Protein AF-T0M7P7-F1 (afdb_monomer)

Nearest PDB structures (foldseek):
  4i1s-assembly1_B  TM=5.308E-01  e=2.410E+00  Simian virus 5 (strain W3)
  7qx5-assembly1_A  TM=5.686E-01  e=4.900E+00  Bacillus thuringiensis serovar israelensis
  2kvt-assembly1_A  TM=4.121E-01  e=3.550E+00  Escherichia coli K-12
  8ied-assembly1_A  TM=3.576E-01  e=3.120E+00  Homo sapiens

Foldseek 3Di:
DPDPVVVVVVQCPDPVNVVVVVVVVVVVVVVVVVVVVPDDDDDFDPDWDKDKDWDDDPPDIDIDIFTAGSVRHGDPDDDDDDDDPDDDD

Mean predicted aligned error: 12.9 Å

pLDDT: mean 85.94, std 9.02, range [49.22, 97.12]

Secondary structure (DSSP, 8-state):
---HHHHHHHHHTSHHHHHHHHHHHHHHHHHHHHHHHT--------SPEEEEEEEEETTEEEEEEEEE-TTS-B--S------------

Solvent-accessible surface area (backbone atoms only — not comparable to full-atom values): 5828 Å² total; per-residue (Å²): 131,85,58,69,68,57,60,52,49,55,50,62,70,29,68,68,48,45,52,49,52,52,49,51,53,51,52,53,53,52,53,52,48,54,61,59,72,69,63,70,79,77,86,70,61,87,65,73,43,78,50,74,49,73,49,79,56,91,95,44,77,48,76,49,76,48,41,19,42,78,85,67,49,78,58,81,94,74,88,82,87,86,84,83,89,75,80,86,127

Structure (mmCIF, N/CA/C/O backbone):
data_AF-T0M7P7-F1
#
_entry.id   AF-T0M7P7-F1
#
loop_
_ato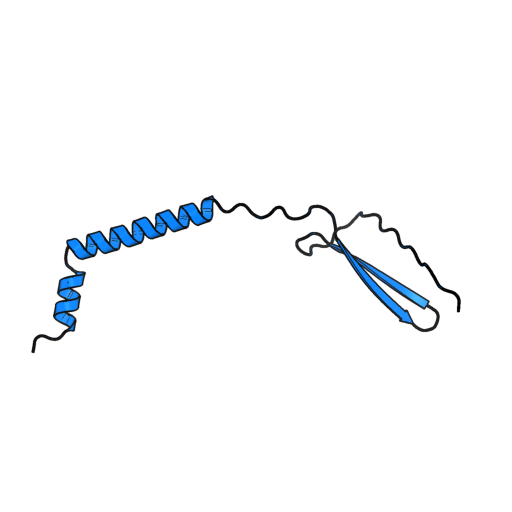m_site.group_PDB
_atom_site.id
_atom_site.type_symbol
_atom_site.label_atom_id
_atom_site.label_alt_id
_atom_site.label_comp_id
_atom_site.label_asym_id
_atom_site.label_entity_id
_atom_site.label_seq_id
_atom_site.pdbx_PDB_ins_code
_atom_site.Cartn_x
_atom_site.Cartn_y
_atom_site.Cartn_z
_atom_site.occupancy
_atom_site.B_iso_or_equiv
_atom_site.auth_seq_id
_atom_site.auth_comp_id
_atom_site.auth_asym_id
_atom_site.auth_atom_id
_atom_site.pdbx_PDB_model_num
ATOM 1 N N . MET A 1 1 ? -43.034 -18.787 34.696 1.00 67.19 1 MET A N 1
ATOM 2 C CA . MET A 1 1 ? -41.622 -18.706 34.259 1.00 67.19 1 MET A CA 1
ATOM 3 C C . MET A 1 1 ? -41.289 -17.245 34.015 1.00 67.19 1 MET A C 1
ATOM 5 O O . MET A 1 1 ? -42.009 -16.608 33.257 1.00 67.19 1 MET A O 1
ATOM 9 N N . ARG A 1 2 ? -40.287 -16.674 34.695 1.00 68.62 2 ARG A N 1
ATOM 10 C CA . ARG A 1 2 ? -39.846 -15.307 34.377 1.00 68.62 2 ARG A CA 1
ATOM 11 C C . ARG A 1 2 ? -39.045 -15.375 33.072 1.00 68.62 2 ARG A C 1
ATOM 13 O O . ARG A 1 2 ? -38.112 -16.172 33.005 1.00 68.62 2 ARG A O 1
ATOM 20 N N . PRO A 1 3 ? -39.441 -14.638 32.026 1.00 82.38 3 PRO A N 1
ATOM 21 C CA . PRO A 1 3 ? -38.842 -14.771 30.707 1.00 82.38 3 PRO A CA 1
ATOM 22 C C . PRO A 1 3 ? -37.385 -14.306 30.757 1.00 82.38 3 PRO A C 1
ATOM 24 O O . PRO A 1 3 ? -37.088 -13.261 31.327 1.00 82.38 3 PRO A O 1
ATOM 27 N N . ILE A 1 4 ? -36.486 -15.071 30.140 1.00 85.06 4 ILE A N 1
ATOM 28 C CA . ILE A 1 4 ? -35.028 -14.844 30.080 1.00 85.06 4 ILE A CA 1
ATOM 29 C C . ILE A 1 4 ? -34.667 -13.382 29.737 1.00 85.06 4 ILE A C 1
ATOM 31 O O . ILE A 1 4 ? -33.720 -12.817 30.279 1.00 85.06 4 ILE A O 1
ATOM 35 N N . VAL A 1 5 ? -35.481 -12.726 28.906 1.00 84.00 5 VAL A N 1
ATOM 36 C CA . VAL A 1 5 ? -35.335 -11.315 28.505 1.00 84.00 5 VAL A CA 1
ATOM 37 C C . VAL A 1 5 ? -35.351 -10.344 29.697 1.00 84.00 5 VAL A C 1
ATOM 39 O O . VAL A 1 5 ? -34.654 -9.329 29.672 1.00 84.00 5 VAL A O 1
ATOM 42 N N . TYR A 1 6 ? -36.114 -10.642 30.751 1.00 88.56 6 TYR A N 1
ATOM 43 C CA . TYR A 1 6 ? -36.181 -9.810 31.955 1.00 88.56 6 TYR A CA 1
ATOM 44 C C . TYR A 1 6 ? -34.852 -9.814 32.721 1.00 88.56 6 TYR A C 1
ATOM 46 O O . TYR A 1 6 ? -34.356 -8.756 33.105 1.00 88.56 6 TYR A O 1
ATOM 54 N N . GLU A 1 7 ? -34.245 -10.989 32.895 1.00 88.75 7 GLU A N 1
ATOM 55 C CA . GLU A 1 7 ? -32.966 -11.127 33.601 1.00 88.75 7 GLU A CA 1
ATOM 56 C C . GLU A 1 7 ? -31.809 -10.495 32.816 1.00 88.75 7 GLU A C 1
ATOM 58 O O . GLU A 1 7 ? -30.942 -9.847 33.407 1.00 88.75 7 GLU A O 1
ATOM 63 N N . ILE A 1 8 ? -31.840 -10.585 31.481 1.00 87.88 8 ILE A N 1
ATOM 64 C CA . ILE A 1 8 ? -30.873 -9.898 30.613 1.00 87.88 8 ILE A CA 1
ATOM 65 C C . ILE A 1 8 ? -30.978 -8.382 30.791 1.00 87.88 8 ILE A C 1
ATOM 67 O O . ILE A 1 8 ? -29.972 -7.718 31.041 1.00 87.88 8 ILE A O 1
ATOM 71 N N . ARG A 1 9 ? -32.192 -7.821 30.715 1.00 87.50 9 ARG A N 1
ATOM 72 C CA . ARG A 1 9 ? -32.398 -6.375 30.894 1.00 87.50 9 ARG A CA 1
ATOM 73 C C . ARG A 1 9 ? -31.964 -5.916 32.279 1.00 87.50 9 ARG A C 1
ATOM 75 O O . ARG A 1 9 ? -31.240 -4.931 32.371 1.00 87.50 9 ARG A O 1
ATOM 82 N N . ARG A 1 10 ? -32.333 -6.657 33.329 1.00 89.69 10 ARG A N 1
ATOM 83 C CA . ARG A 1 10 ? -31.937 -6.356 34.712 1.00 89.69 10 ARG A CA 1
ATOM 84 C C . ARG A 1 10 ? -30.418 -6.287 34.854 1.00 89.69 10 ARG A C 1
ATOM 86 O O . ARG A 1 10 ? -29.902 -5.344 35.453 1.00 89.69 10 ARG A O 1
ATOM 93 N N . THR A 1 11 ? -29.718 -7.248 34.258 1.00 91.25 11 THR A N 1
ATOM 94 C CA . THR A 1 11 ? -28.254 -7.308 34.261 1.00 91.25 11 THR A CA 1
ATOM 95 C C . THR A 1 11 ? -27.641 -6.130 33.499 1.00 91.25 11 THR A C 1
ATOM 97 O O . THR A 1 11 ? -26.794 -5.436 34.053 1.00 91.25 11 THR A O 1
ATOM 100 N N . LEU A 1 12 ? -28.111 -5.829 32.283 1.00 89.25 12 LEU A N 1
ATOM 101 C CA . LEU A 1 12 ? -27.591 -4.721 31.463 1.00 89.25 12 LEU A CA 1
ATOM 102 C C . LEU A 1 12 ? -27.849 -3.330 32.065 1.00 89.25 12 LEU A C 1
ATOM 104 O O . LEU A 1 12 ? -27.056 -2.419 31.852 1.00 89.25 12 LEU A O 1
ATOM 108 N N . THR A 1 13 ? -28.920 -3.159 32.845 1.00 92.56 13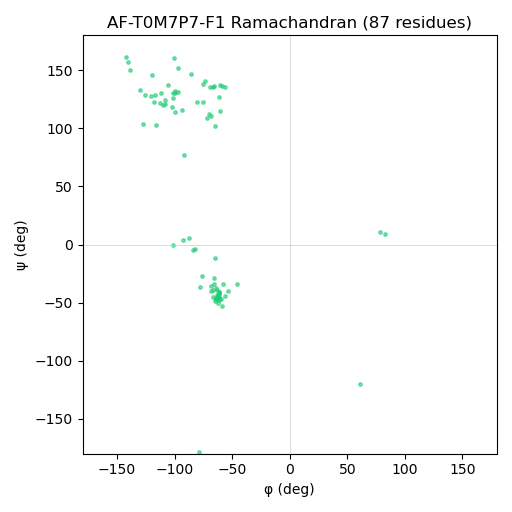 THR A N 1
ATOM 109 C CA . THR A 1 13 ? -29.209 -1.899 33.557 1.00 92.56 13 THR A CA 1
ATOM 110 C C . THR A 1 13 ? -28.460 -1.744 34.885 1.00 92.56 13 THR A C 1
ATOM 112 O O . THR A 1 13 ? -28.574 -0.708 35.542 1.00 92.56 13 THR A O 1
ATOM 115 N N . SER A 1 14 ? -27.705 -2.757 35.320 1.00 95.38 14 SER A N 1
ATOM 116 C CA . SER A 1 14 ? -26.942 -2.693 36.568 1.00 95.38 14 SER A CA 1
ATOM 117 C C . SER A 1 14 ? -25.781 -1.703 36.457 1.00 95.38 14 SER A C 1
ATOM 119 O O . SER A 1 14 ? -25.019 -1.736 35.492 1.00 95.38 14 SER A O 1
ATOM 121 N N . LYS A 1 15 ? -25.587 -0.864 37.486 1.00 93.62 15 LYS A N 1
ATOM 122 C CA . LYS A 1 15 ? -24.500 0.134 37.538 1.00 93.62 15 LYS A CA 1
ATOM 123 C C . LYS A 1 15 ? -23.124 -0.490 37.304 1.00 93.62 15 LYS A C 1
ATOM 125 O O . LYS A 1 15 ? -22.313 0.081 36.589 1.00 93.62 15 LYS A O 1
ATOM 130 N N . PHE A 1 16 ? -22.885 -1.674 37.869 1.00 94.44 16 PHE A N 1
ATOM 131 C CA . PHE A 1 16 ? -21.631 -2.404 37.687 1.00 94.44 16 PHE A CA 1
ATOM 132 C C . PHE A 1 16 ? -21.384 -2.759 36.214 1.00 94.44 16 PHE A C 1
ATOM 134 O O . PHE A 1 16 ? -20.301 -2.520 35.692 1.00 94.44 16 PHE A O 1
ATOM 141 N N . VAL A 1 17 ? -22.412 -3.267 35.527 1.00 95.81 17 VAL A N 1
ATOM 142 C CA . VAL A 1 17 ? -22.321 -3.667 34.116 1.00 95.81 17 VAL A CA 1
ATOM 143 C C . VAL A 1 17 ? -22.141 -2.450 33.215 1.00 95.81 17 VAL A C 1
ATOM 145 O O . VAL A 1 17 ? -21.318 -2.484 32.308 1.00 95.81 17 VAL A O 1
ATOM 148 N N . ILE A 1 18 ? -22.835 -1.347 33.500 1.00 95.56 18 ILE A N 1
ATOM 149 C CA . ILE A 1 18 ? -22.672 -0.090 32.758 1.00 95.56 18 ILE A CA 1
ATOM 150 C C . ILE A 1 18 ? -21.238 0.441 32.891 1.00 95.56 18 ILE A C 1
ATOM 152 O O . ILE A 1 18 ? -20.613 0.765 31.884 1.00 95.56 18 ILE A O 1
ATOM 156 N N . ILE A 1 19 ? -20.689 0.482 34.110 1.00 96.75 19 ILE A N 1
ATOM 157 C CA . ILE A 1 19 ? -19.303 0.919 34.350 1.00 96.75 19 ILE A CA 1
ATOM 158 C C . ILE A 1 19 ? -18.315 0.000 33.622 1.00 96.75 19 ILE A C 1
ATOM 160 O O . ILE A 1 19 ? -17.376 0.487 32.998 1.00 96.75 19 ILE A O 1
ATOM 164 N N . MET A 1 20 ? -18.550 -1.314 33.644 1.00 96.06 20 MET A N 1
ATOM 165 C CA . MET A 1 20 ? -17.719 -2.285 32.932 1.00 96.06 20 MET A CA 1
ATOM 166 C C . MET A 1 20 ? -17.746 -2.059 31.413 1.00 96.06 20 MET A C 1
ATOM 168 O O . MET A 1 20 ? -16.691 -2.051 30.785 1.00 96.06 20 MET A O 1
ATOM 172 N N . ILE A 1 21 ? -18.922 -1.826 30.821 1.00 95.62 21 ILE A N 1
ATOM 173 C CA . ILE A 1 21 ? -19.054 -1.524 29.387 1.00 95.62 21 ILE A CA 1
ATOM 174 C C . ILE A 1 21 ? -18.267 -0.256 29.038 1.00 95.62 21 ILE A C 1
ATOM 176 O O . ILE A 1 21 ? -17.490 -0.266 28.085 1.00 95.62 21 ILE A O 1
ATOM 180 N N . ILE A 1 22 ? -18.414 0.811 29.829 1.00 96.75 22 ILE A N 1
ATOM 181 C CA . ILE A 1 22 ? -17.684 2.069 29.614 1.00 96.75 22 ILE A CA 1
ATOM 182 C C . ILE A 1 22 ? -16.170 1.843 29.715 1.00 96.75 22 ILE A C 1
ATOM 184 O O . ILE A 1 22 ? -15.428 2.337 28.871 1.00 96.75 22 ILE A O 1
ATOM 188 N N . ALA A 1 23 ? -15.708 1.066 30.698 1.00 97.12 23 ALA A N 1
ATOM 189 C CA . ALA A 1 23 ? -14.292 0.754 30.865 1.00 97.12 23 ALA A CA 1
ATOM 190 C C . ALA A 1 23 ? -13.724 -0.035 29.673 1.00 97.12 23 ALA A C 1
ATOM 192 O O . ALA A 1 23 ? -12.648 0.300 29.182 1.00 97.12 23 ALA A O 1
ATOM 193 N N . ILE A 1 24 ? -14.454 -1.038 29.170 1.00 96.31 24 ILE A N 1
ATOM 194 C CA . ILE A 1 24 ? -14.038 -1.828 28.001 1.00 96.31 24 ILE A CA 1
ATOM 195 C C . ILE A 1 24 ? -13.966 -0.944 26.755 1.00 96.31 24 ILE A C 1
ATOM 197 O O . ILE A 1 24 ? -12.969 -0.990 26.036 1.00 96.31 24 ILE A O 1
ATOM 201 N N . VAL A 1 25 ? -14.989 -0.122 26.504 1.00 96.75 25 VAL A N 1
ATOM 202 C CA . VAL A 1 25 ? -15.012 0.792 25.350 1.00 96.75 25 VAL A CA 1
ATOM 203 C C . VAL A 1 25 ? -13.880 1.817 25.452 1.00 96.75 25 VAL A C 1
ATOM 205 O O . VAL A 1 25 ? -13.142 2.007 24.487 1.00 96.75 25 VAL A O 1
ATOM 208 N N . GLY A 1 26 ? -13.689 2.416 26.631 1.00 96.31 26 GLY A N 1
ATOM 209 C CA . GLY A 1 26 ? -12.619 3.376 26.898 1.00 96.31 26 GLY A CA 1
ATOM 210 C C . GLY A 1 26 ? -11.233 2.779 26.660 1.00 96.31 26 GLY A C 1
ATOM 211 O O . GLY A 1 26 ? -10.468 3.314 25.860 1.00 96.31 26 GLY A O 1
ATOM 212 N N . LEU A 1 27 ? -10.935 1.631 27.274 1.00 95.94 27 LEU A N 1
ATOM 213 C CA . LEU A 1 27 ? -9.652 0.946 27.108 1.00 95.94 27 LEU A CA 1
ATOM 214 C C . LEU A 1 27 ? -9.413 0.515 25.654 1.00 95.94 27 LEU A C 1
ATOM 216 O O . LEU A 1 27 ? -8.323 0.726 25.132 1.00 95.94 27 LEU A O 1
ATOM 220 N N . SER A 1 28 ? -10.431 -0.032 24.982 1.00 95.06 28 SER A N 1
ATOM 221 C CA . SER A 1 28 ? -10.322 -0.449 23.575 1.00 95.06 28 SER A CA 1
ATOM 222 C C . SER A 1 28 ? -10.010 0.736 22.662 1.00 95.06 28 SER A C 1
ATOM 224 O O . SER A 1 28 ? -9.177 0.624 21.767 1.00 95.06 28 SER A O 1
ATOM 226 N N . SER A 1 29 ? -10.648 1.885 22.909 1.00 93.69 29 SER A N 1
AT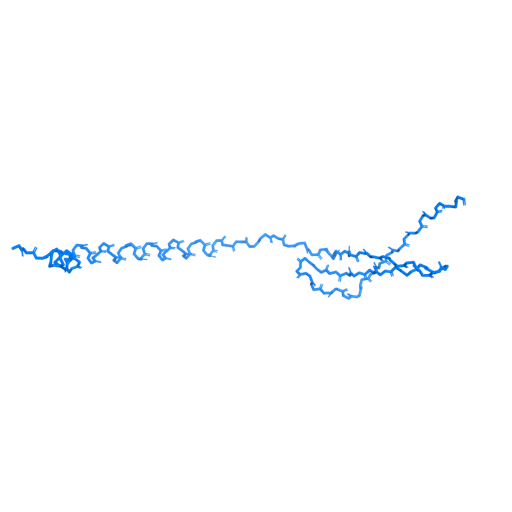OM 227 C CA . SER A 1 29 ? -10.399 3.106 22.139 1.00 93.69 29 SER A CA 1
ATOM 228 C C . SER A 1 29 ? -8.988 3.661 22.364 1.00 93.69 29 SER A C 1
ATOM 230 O O . SER A 1 29 ? -8.333 4.062 21.405 1.00 93.69 29 SER A O 1
ATOM 232 N N . LEU A 1 30 ? -8.484 3.603 23.602 1.00 92.44 30 LEU A N 1
ATOM 233 C CA . LEU A 1 30 ? -7.116 4.005 23.938 1.00 92.44 30 LEU A CA 1
ATOM 234 C C . LEU A 1 30 ? -6.080 3.109 23.249 1.00 92.44 30 LEU A C 1
ATOM 236 O O . LEU A 1 30 ? -5.136 3.605 22.643 1.00 92.44 30 LEU A O 1
ATOM 240 N N . LEU A 1 31 ? -6.281 1.789 23.292 1.00 89.38 31 LEU A N 1
ATOM 241 C CA . LEU A 1 31 ? -5.397 0.828 22.629 1.00 89.38 31 LEU A CA 1
ATOM 242 C C . LEU A 1 31 ? -5.394 1.013 21.106 1.00 89.38 31 LEU A C 1
ATOM 244 O O . LEU A 1 31 ? -4.341 0.929 20.478 1.00 89.38 31 LEU A O 1
ATOM 248 N N . ALA A 1 32 ? -6.555 1.298 20.509 1.00 87.44 32 ALA A N 1
ATOM 249 C CA . ALA A 1 32 ? -6.657 1.595 19.083 1.00 87.44 32 ALA A CA 1
ATOM 250 C C . ALA A 1 32 ? -5.906 2.883 18.705 1.00 87.44 32 ALA A C 1
ATOM 252 O O . ALA A 1 32 ? -5.274 2.938 17.651 1.00 87.44 32 ALA A O 1
ATOM 253 N N . TYR A 1 33 ? -5.942 3.900 19.570 1.00 87.50 33 TYR A N 1
ATOM 254 C CA . TYR A 1 33 ? -5.194 5.138 19.369 1.00 87.50 33 TYR A CA 1
ATOM 255 C C . TYR A 1 33 ? -3.678 4.903 19.387 1.00 87.50 33 TYR A C 1
ATOM 257 O O . TYR A 1 33 ? -2.994 5.345 18.469 1.00 87.50 33 TYR A O 1
ATOM 265 N N . GLU A 1 34 ? -3.161 4.155 20.365 1.00 82.75 34 GLU A N 1
ATOM 266 C CA . GLU A 1 34 ? -1.732 3.801 20.453 1.00 82.75 34 GLU A CA 1
ATOM 267 C C . GLU A 1 34 ? -1.257 2.978 19.242 1.00 82.75 34 GLU A C 1
ATOM 269 O O . GLU A 1 34 ? -0.178 3.213 18.691 1.00 82.75 34 GLU A O 1
ATOM 274 N N . ALA A 1 35 ? -2.080 2.034 18.776 1.00 79.06 35 ALA A N 1
ATOM 275 C CA . ALA A 1 35 ? -1.775 1.235 17.590 1.00 79.06 35 ALA A CA 1
ATOM 276 C C . ALA A 1 35 ? -1.738 2.080 16.302 1.00 79.06 35 ALA A C 1
ATOM 278 O O . ALA A 1 35 ? -0.949 1.804 15.400 1.00 79.06 35 ALA A O 1
ATOM 279 N N . GLY A 1 36 ? -2.580 3.113 16.213 1.00 76.12 36 GLY A N 1
ATOM 280 C CA . GLY A 1 36 ? -2.581 4.045 15.087 1.00 76.12 36 GLY A CA 1
ATOM 281 C C . GLY A 1 36 ? -1.460 5.085 15.154 1.00 76.12 36 GLY A C 1
ATOM 282 O O . GLY A 1 36 ? -0.897 5.438 14.122 1.00 76.12 36 GLY A O 1
ATOM 283 N N . SER A 1 37 ? -1.113 5.572 16.349 1.00 75.88 37 SER A N 1
ATOM 284 C CA . SER A 1 37 ? -0.114 6.635 16.541 1.00 75.88 37 SER A CA 1
ATOM 285 C C . SER A 1 37 ? 1.326 6.142 16.390 1.00 75.88 37 SER A C 1
ATOM 287 O O . SER A 1 37 ? 2.199 6.904 15.979 1.00 75.88 37 SER A O 1
ATOM 289 N N . THR A 1 38 ? 1.572 4.861 16.669 1.00 79.25 38 THR A N 1
ATOM 290 C CA . THR A 1 38 ? 2.873 4.206 16.464 1.00 79.25 38 THR A CA 1
ATOM 291 C C . THR A 1 38 ? 3.046 3.635 15.055 1.00 79.25 38 THR A C 1
ATOM 293 O O . THR A 1 38 ? 4.068 3.008 14.764 1.00 79.25 38 THR A O 1
ATOM 296 N N . TYR A 1 39 ? 2.085 3.874 14.155 1.00 76.69 39 TYR A N 1
ATOM 297 C CA . TYR A 1 39 ? 2.206 3.487 12.757 1.00 76.69 39 TYR A CA 1
ATOM 298 C C . TYR A 1 39 ? 3.346 4.263 12.088 1.00 76.69 39 TYR A C 1
ATOM 300 O O . TYR A 1 39 ? 3.215 5.430 11.721 1.00 76.69 39 TYR A O 1
ATOM 308 N N . SER A 1 40 ? 4.477 3.586 11.915 1.00 76.69 40 SER A N 1
ATOM 309 C CA . SER A 1 40 ? 5.579 4.055 11.088 1.00 76.69 40 SER A CA 1
ATOM 310 C C . SER A 1 40 ? 5.488 3.346 9.737 1.00 76.69 40 SER A C 1
ATOM 312 O O . SER A 1 40 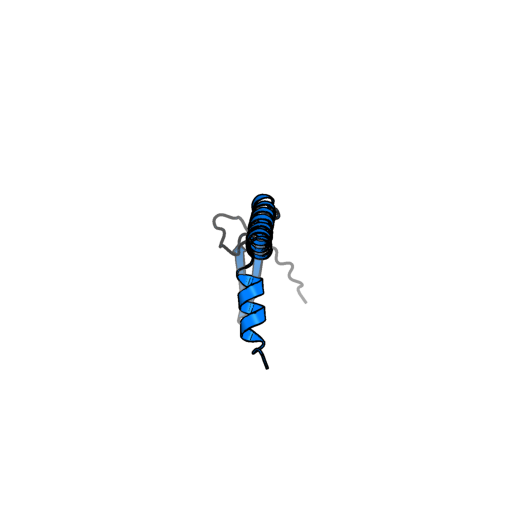? 5.625 2.117 9.698 1.00 76.69 40 SER A O 1
ATOM 314 N N . PRO A 1 41 ? 5.220 4.057 8.625 1.00 74.94 41 PRO A N 1
ATOM 315 C CA . PRO A 1 41 ? 5.240 3.428 7.315 1.00 74.94 41 PRO A CA 1
ATOM 316 C C . PRO A 1 41 ? 6.642 2.876 7.045 1.00 74.94 41 PRO A C 1
ATOM 318 O O . PRO A 1 41 ? 7.650 3.529 7.324 1.00 74.94 41 PRO A O 1
ATOM 321 N N . SER A 1 42 ? 6.711 1.662 6.493 1.00 77.50 42 SER A N 1
ATOM 322 C CA . SER A 1 42 ? 7.982 1.126 6.006 1.00 77.50 42 SER A CA 1
ATOM 323 C C . SER A 1 42 ? 8.567 2.102 4.976 1.00 77.50 42 SER A C 1
ATOM 325 O O . SER A 1 42 ? 7.807 2.607 4.141 1.00 77.50 42 SER A O 1
ATOM 327 N N . PRO A 1 43 ? 9.876 2.412 5.030 1.00 77.06 43 PRO A N 1
ATOM 328 C CA . PRO A 1 43 ? 10.478 3.333 4.082 1.00 77.06 43 PRO A CA 1
ATOM 329 C C . PRO A 1 43 ? 10.312 2.782 2.666 1.00 77.06 43 PRO A C 1
ATOM 331 O O . PRO A 1 43 ? 10.856 1.735 2.318 1.00 77.06 43 PRO A O 1
ATOM 334 N N . VAL A 1 44 ? 9.545 3.496 1.846 1.00 80.25 44 VAL A N 1
ATOM 335 C CA . VAL A 1 44 ? 9.430 3.194 0.422 1.00 80.25 44 VAL A CA 1
ATOM 336 C C . VAL A 1 44 ? 10.712 3.613 -0.293 1.00 80.25 44 VAL A C 1
ATOM 338 O O . VAL A 1 44 ? 11.303 4.649 0.015 1.00 80.25 44 VAL A O 1
ATOM 341 N N . SER A 1 45 ? 11.154 2.800 -1.252 1.00 80.12 45 SER A N 1
ATOM 342 C CA . SER A 1 45 ? 12.324 3.128 -2.068 1.00 80.12 45 SER A CA 1
ATOM 343 C C . SER A 1 45 ?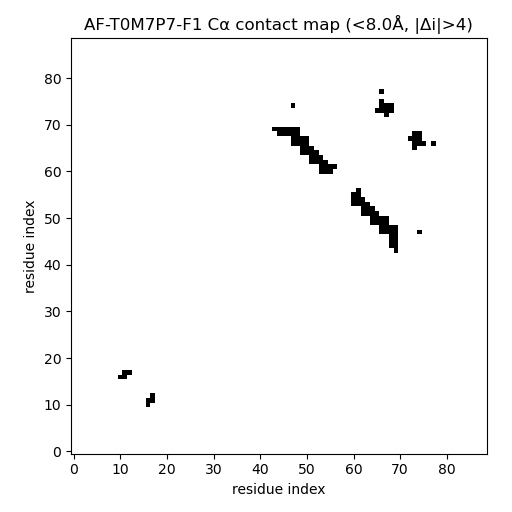 12.071 4.410 -2.863 1.00 80.12 45 SER A C 1
ATOM 345 O O . SER A 1 45 ? 11.091 4.504 -3.600 1.00 80.12 45 SER A O 1
ATOM 347 N N . SER A 1 46 ? 12.979 5.379 -2.748 1.00 80.06 46 SER A N 1
ATOM 348 C CA . SER A 1 46 ? 12.994 6.597 -3.570 1.00 80.06 46 SER A CA 1
ATOM 349 C C . SER A 1 46 ? 13.687 6.399 -4.920 1.00 80.06 46 SER A C 1
ATOM 351 O O . SER A 1 46 ? 13.713 7.312 -5.744 1.00 80.06 46 SER A O 1
ATOM 353 N N . VAL A 1 47 ? 14.264 5.216 -5.153 1.00 87.06 47 VAL A N 1
ATOM 354 C CA . VAL A 1 47 ? 14.910 4.870 -6.418 1.00 87.06 47 VAL A CA 1
ATOM 355 C C . VAL A 1 47 ? 13.833 4.459 -7.426 1.00 87.06 47 VAL A C 1
ATOM 357 O O . VAL A 1 47 ? 13.093 3.512 -7.142 1.00 87.06 47 VAL A O 1
ATOM 360 N N . PRO A 1 48 ? 13.748 5.121 -8.597 1.00 87.88 48 PRO A N 1
ATOM 361 C CA . PRO A 1 48 ? 12.820 4.735 -9.651 1.00 87.88 48 PRO A CA 1
ATOM 362 C C . PRO A 1 48 ? 13.068 3.299 -10.109 1.00 87.88 48 PRO A C 1
ATOM 364 O O . PRO A 1 48 ? 14.212 2.889 -10.322 1.00 87.88 48 PRO A O 1
ATOM 367 N N . GLN A 1 49 ? 11.990 2.549 -10.291 1.00 89.31 49 GLN A N 1
ATOM 368 C CA . GLN A 1 49 ? 12.029 1.208 -10.857 1.00 89.31 49 GLN A CA 1
ATOM 369 C C . GLN A 1 49 ? 11.705 1.260 -12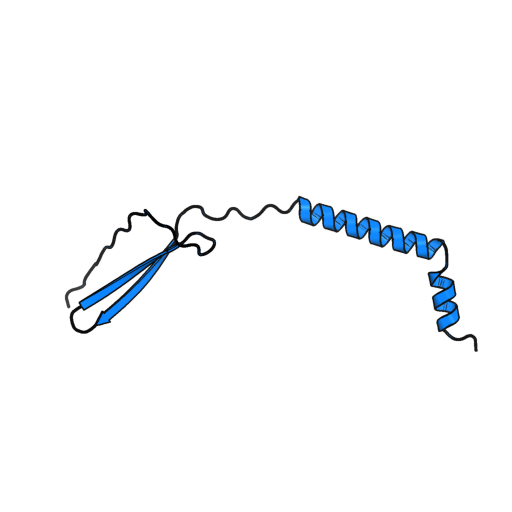.348 1.00 89.31 49 GLN A C 1
ATOM 371 O O . GLN A 1 49 ? 11.001 2.157 -12.814 1.00 89.31 49 GLN A O 1
ATOM 376 N N . LEU A 1 50 ? 12.241 0.296 -13.097 1.00 89.94 50 LEU A N 1
ATOM 377 C CA . LEU A 1 50 ? 12.051 0.188 -14.538 1.00 89.94 50 LEU A CA 1
ATOM 378 C C . LEU A 1 50 ? 11.332 -1.122 -14.863 1.00 89.94 50 LEU A C 1
ATOM 380 O O . LEU A 1 50 ? 11.829 -2.201 -14.541 1.00 89.94 50 LEU A O 1
ATOM 384 N N . SER A 1 51 ? 10.189 -1.025 -15.532 1.00 90.12 51 SER A N 1
ATOM 385 C CA . SER A 1 51 ? 9.506 -2.157 -16.153 1.00 90.12 51 SER A CA 1
ATOM 386 C C . SER A 1 51 ? 9.786 -2.130 -17.649 1.00 90.12 51 SER A C 1
ATOM 388 O O . SER A 1 51 ? 9.587 -1.101 -18.297 1.00 90.12 51 SER A O 1
ATOM 390 N N . THR A 1 52 ? 10.286 -3.232 -18.202 1.00 89.44 52 THR A N 1
ATOM 391 C CA . THR A 1 52 ? 10.652 -3.323 -19.617 1.00 89.44 52 THR A CA 1
ATOM 392 C C . THR A 1 52 ? 9.844 -4.397 -20.326 1.00 89.44 52 THR A C 1
ATOM 394 O O . THR A 1 52 ? 9.508 -5.440 -19.769 1.00 89.44 52 THR A O 1
ATOM 397 N N . GLY A 1 53 ? 9.535 -4.132 -21.587 1.00 87.31 53 GLY A N 1
ATOM 398 C CA . GLY A 1 53 ? 8.928 -5.075 -22.507 1.00 87.31 53 GLY A CA 1
ATOM 399 C C . GLY A 1 53 ? 9.519 -4.881 -23.893 1.00 87.31 53 GLY A C 1
ATOM 400 O O . GLY A 1 53 ? 10.107 -3.843 -24.200 1.00 87.31 53 GLY A O 1
ATOM 401 N N . PHE A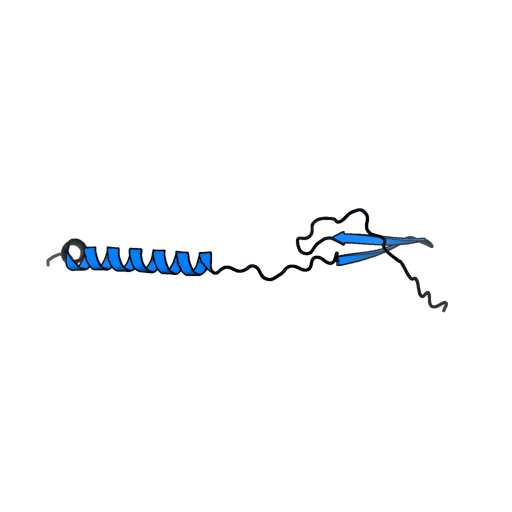 1 54 ? 9.374 -5.884 -24.745 1.00 87.69 54 PHE A N 1
ATOM 402 C CA . PHE A 1 54 ? 9.779 -5.776 -26.136 1.00 87.69 54 PHE A CA 1
ATOM 403 C C . PHE A 1 54 ? 8.741 -6.432 -27.034 1.00 87.69 54 PHE A C 1
ATOM 405 O O . PHE A 1 54 ? 8.052 -7.375 -26.646 1.00 87.69 54 PHE A O 1
ATOM 412 N N . TYR A 1 55 ? 8.642 -5.914 -28.246 1.00 88.38 55 TYR A N 1
ATOM 413 C CA . TYR A 1 55 ? 7.821 -6.461 -29.306 1.00 88.38 55 TYR A CA 1
ATOM 414 C C . TYR A 1 55 ? 8.677 -6.594 -30.562 1.00 88.38 55 TYR A C 1
ATOM 416 O O . TYR A 1 55 ? 9.407 -5.671 -30.925 1.00 88.38 55 TYR A O 1
ATOM 424 N N . MET A 1 56 ? 8.596 -7.752 -31.215 1.00 87.94 56 MET A N 1
ATOM 425 C CA . MET A 1 56 ? 9.295 -8.029 -32.469 1.00 87.94 56 MET A CA 1
ATOM 426 C C . MET A 1 56 ? 8.271 -8.059 -33.601 1.00 87.94 56 MET A C 1
ATOM 428 O O . MET A 1 56 ? 7.329 -8.849 -33.568 1.00 87.94 56 MET A O 1
ATOM 432 N N . GLY A 1 57 ? 8.451 -7.192 -34.595 1.00 86.19 57 GLY A N 1
ATOM 433 C CA . GLY A 1 57 ? 7.596 -7.099 -35.775 1.00 86.19 57 GLY A CA 1
ATOM 434 C C . GLY A 1 57 ? 8.439 -7.158 -37.042 1.00 86.19 57 GLY A C 1
ATOM 435 O O . GLY A 1 57 ? 9.090 -6.176 -37.401 1.00 86.19 57 GLY A O 1
ATOM 436 N N . GLY A 1 58 ? 8.435 -8.305 -37.725 1.00 85.62 58 GLY A N 1
ATOM 437 C CA . GLY A 1 58 ? 9.304 -8.535 -38.882 1.00 85.62 58 GLY A CA 1
ATOM 438 C C . GLY A 1 58 ? 10.781 -8.431 -38.493 1.00 85.62 58 GLY A C 1
ATOM 439 O O . GLY A 1 58 ? 11.237 -9.165 -37.622 1.00 85.62 58 GLY A O 1
ATOM 440 N N . SER A 1 59 ? 11.512 -7.503 -39.116 1.00 85.25 59 SER A N 1
ATOM 441 C CA . SER A 1 59 ? 12.931 -7.229 -38.823 1.00 85.25 59 SER A CA 1
ATOM 442 C C . SER A 1 59 ? 13.160 -6.124 -37.782 1.00 85.25 59 SER A C 1
ATOM 444 O O . SER A 1 59 ? 14.307 -5.763 -37.536 1.00 85.25 59 SER A O 1
ATOM 446 N N . ASN A 1 60 ? 12.102 -5.571 -37.179 1.00 86.62 60 ASN A N 1
ATOM 447 C CA . ASN A 1 60 ? 12.210 -4.494 -36.195 1.00 86.62 60 ASN A CA 1
ATOM 448 C C . ASN A 1 60 ? 11.944 -5.007 -34.775 1.00 86.62 60 ASN A C 1
ATOM 450 O O . ASN A 1 60 ? 10.984 -5.743 -34.539 1.00 86.62 60 ASN A O 1
ATOM 454 N N . ILE A 1 61 ? 12.759 -4.547 -33.822 1.00 85.56 61 ILE A N 1
ATOM 455 C CA . ILE A 1 61 ? 12.557 -4.759 -32.386 1.00 85.56 61 ILE A CA 1
ATOM 456 C C . ILE A 1 61 ? 12.179 -3.415 -31.764 1.00 85.56 61 ILE A C 1
ATOM 458 O O . ILE A 1 61 ? 12.939 -2.450 -31.834 1.00 85.56 61 ILE A O 1
ATOM 462 N N . THR A 1 62 ? 10.999 -3.341 -31.158 1.00 89.12 62 THR A N 1
ATOM 463 C CA . THR A 1 62 ? 10.558 -2.188 -30.371 1.00 89.12 62 THR A CA 1
ATOM 464 C C . THR A 1 62 ? 10.695 -2.525 -28.897 1.00 89.12 62 THR A C 1
ATOM 466 O O . THR A 1 62 ? 10.043 -3.444 -28.409 1.00 89.12 62 THR A O 1
ATOM 469 N N . VAL A 1 63 ? 11.532 -1.774 -28.185 1.00 87.56 63 VAL A N 1
ATOM 470 C CA . VAL A 1 63 ? 11.708 -1.901 -26.735 1.00 87.56 63 VAL A CA 1
ATOM 471 C C . VAL A 1 63 ? 10.935 -0.783 -26.054 1.00 87.56 63 VAL A C 1
ATOM 473 O O . VAL A 1 63 ? 11.065 0.383 -26.422 1.00 87.56 63 VAL A O 1
ATOM 476 N N . VAL A 1 64 ? 10.128 -1.143 -25.063 1.00 89.69 64 VAL A N 1
ATOM 477 C CA . VAL A 1 64 ? 9.329 -0.211 -24.271 1.00 89.69 64 VAL A CA 1
ATOM 478 C C . VAL A 1 64 ? 9.800 -0.294 -22.827 1.00 89.69 64 VAL A C 1
ATOM 480 O O . VAL A 1 64 ? 9.897 -1.383 -22.265 1.00 89.69 64 VAL A O 1
ATOM 483 N N . ALA A 1 65 ? 10.105 0.855 -22.231 1.00 89.00 65 ALA A N 1
ATOM 484 C CA . ALA A 1 65 ? 10.498 0.959 -20.834 1.00 89.00 65 ALA A CA 1
ATOM 485 C C . ALA A 1 65 ? 9.597 1.969 -20.120 1.00 89.00 65 ALA A C 1
ATOM 487 O O . ALA A 1 65 ? 9.441 3.102 -20.576 1.00 89.00 65 ALA A O 1
ATOM 488 N N . TYR A 1 66 ? 9.029 1.557 -18.993 1.00 90.94 66 TYR A N 1
ATOM 489 C CA . TYR A 1 66 ? 8.217 2.386 -18.114 1.00 90.94 66 TYR A CA 1
ATOM 490 C C . TYR A 1 66 ? 8.956 2.580 -16.802 1.00 90.94 66 TYR A C 1
ATOM 492 O O . TYR A 1 66 ? 9.273 1.609 -16.116 1.00 90.94 66 TYR A O 1
ATOM 500 N N . ALA A 1 67 ? 9.219 3.832 -16.448 1.00 92.25 67 ALA A N 1
ATOM 501 C CA . ALA A 1 67 ? 9.757 4.161 -15.143 1.00 92.25 67 ALA A CA 1
ATOM 502 C C . ALA A 1 67 ? 8.652 4.580 -14.196 1.00 92.25 67 ALA A C 1
ATOM 504 O O . ALA A 1 67 ? 7.827 5.432 -14.536 1.00 92.25 67 ALA A O 1
ATOM 505 N N . HIS A 1 68 ? 8.667 3.998 -13.007 1.00 91.56 68 HIS A N 1
ATOM 506 C CA . HIS A 1 68 ? 7.691 4.286 -11.976 1.00 91.56 68 HIS A CA 1
ATOM 507 C C . HIS A 1 68 ? 8.339 4.340 -10.594 1.00 91.56 68 HIS A C 1
ATOM 509 O O . HIS A 1 68 ? 9.421 3.793 -10.365 1.00 91.56 68 HIS A O 1
ATOM 515 N N . ASP A 1 69 ? 7.684 5.030 -9.670 1.00 90.56 69 ASP A N 1
ATOM 516 C CA . ASP A 1 69 ? 8.055 5.007 -8.261 1.00 90.56 69 ASP A CA 1
ATOM 517 C C . ASP A 1 69 ? 7.549 3.719 -7.575 1.00 90.56 69 ASP A C 1
ATOM 519 O O . ASP A 1 69 ? 6.925 2.847 -8.193 1.00 90.56 69 ASP A O 1
ATOM 523 N N . ALA A 1 70 ? 7.812 3.602 -6.273 1.00 85.88 70 ALA A N 1
ATOM 524 C CA . ALA A 1 70 ? 7.338 2.490 -5.449 1.00 85.88 70 ALA A CA 1
ATOM 525 C C . ALA A 1 70 ? 5.801 2.436 -5.292 1.00 85.88 70 ALA A C 1
ATOM 527 O O . ALA A 1 70 ? 5.274 1.434 -4.813 1.00 85.88 70 ALA A O 1
ATOM 528 N N . TYR A 1 71 ? 5.085 3.492 -5.687 1.00 87.19 71 TYR A N 1
ATOM 529 C CA . TYR A 1 71 ? 3.625 3.594 -5.658 1.00 87.19 71 TYR A CA 1
ATOM 530 C C . TYR A 1 71 ? 2.985 3.364 -7.038 1.00 87.19 71 TYR A C 1
ATOM 532 O O . TYR A 1 71 ? 1.760 3.386 -7.154 1.00 87.19 71 TYR A O 1
ATOM 540 N N . GLY A 1 72 ? 3.790 3.122 -8.078 1.00 86.44 72 GLY A N 1
ATOM 541 C CA . GLY A 1 72 ? 3.327 2.925 -9.451 1.00 86.44 72 GLY A CA 1
ATOM 542 C C . GLY A 1 72 ? 3.077 4.221 -10.229 1.00 86.44 72 GLY A C 1
ATOM 543 O O . GLY A 1 72 ? 2.555 4.162 -11.344 1.00 86.44 72 GLY A O 1
ATOM 544 N N . ASN A 1 73 ? 3.451 5.385 -9.695 1.00 90.31 73 ASN A N 1
ATOM 545 C CA . ASN A 1 73 ? 3.337 6.645 -10.422 1.00 90.31 73 ASN A CA 1
ATOM 546 C C . ASN A 1 73 ? 4.446 6.751 -11.475 1.00 90.31 73 ASN A C 1
ATOM 548 O O . ASN A 1 73 ? 5.598 6.434 -11.166 1.00 90.31 73 ASN A O 1
ATOM 552 N N . PRO A 1 74 ? 4.148 7.234 -12.693 1.00 91.00 74 PRO A N 1
ATOM 553 C CA . PRO A 1 74 ? 5.155 7.400 -13.730 1.00 91.00 74 PRO A CA 1
ATOM 554 C C . PRO A 1 74 ? 6.177 8.473 -13.341 1.00 91.00 74 PRO A C 1
ATOM 556 O O . PRO A 1 74 ? 5.818 9.559 -12.885 1.00 91.00 74 PRO A O 1
ATOM 559 N N . VAL A 1 75 ? 7.456 8.183 -13.574 1.00 92.00 75 VAL A N 1
ATOM 560 C CA . VAL A 1 75 ? 8.565 9.101 -13.284 1.00 92.00 75 VAL A CA 1
ATOM 561 C C . VAL A 1 75 ? 9.140 9.641 -14.592 1.00 92.00 75 VAL A C 1
ATOM 563 O O . VAL A 1 75 ? 9.554 8.883 -15.469 1.00 92.00 75 VAL A O 1
ATOM 566 N N . SER A 1 76 ? 9.187 10.968 -14.725 1.00 89.00 76 SER A N 1
ATOM 567 C CA . SER A 1 76 ? 9.734 11.672 -15.892 1.00 89.00 76 SER A CA 1
ATOM 568 C C . SER A 1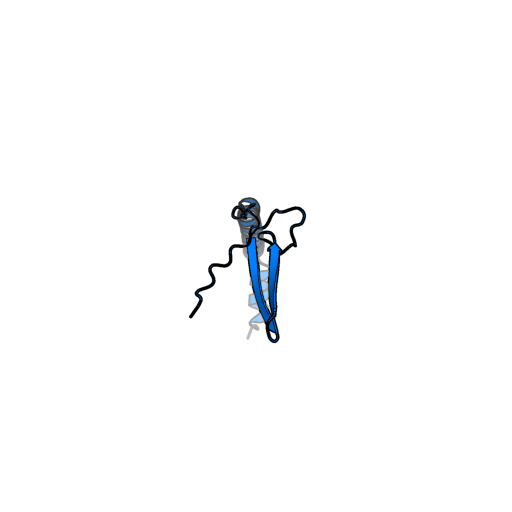 76 ? 11.154 12.196 -15.654 1.00 89.00 76 SER A C 1
ATOM 570 O O . SER A 1 76 ? 11.561 12.406 -14.515 1.00 89.00 76 SER A O 1
ATOM 572 N N . GLY A 1 77 ? 11.891 12.490 -16.732 1.00 87.12 77 GLY A N 1
ATOM 573 C CA . GLY A 1 77 ? 13.200 13.160 -16.652 1.00 87.12 77 GLY A CA 1
ATOM 574 C C . GLY A 1 77 ? 14.368 12.253 -16.256 1.00 87.12 77 GLY A C 1
ATOM 575 O O . GLY A 1 77 ? 15.461 12.739 -15.978 1.00 87.12 77 GLY A O 1
ATOM 576 N N . ILE A 1 78 ? 14.156 10.938 -16.241 1.00 86.25 78 ILE A N 1
ATOM 577 C CA . ILE A 1 78 ? 15.204 9.955 -15.973 1.00 86.25 78 ILE A CA 1
ATOM 578 C C . ILE A 1 78 ? 15.968 9.583 -17.250 1.00 86.25 78 ILE A C 1
ATOM 580 O O . ILE A 1 78 ? 15.408 9.518 -18.345 1.00 86.25 78 ILE A O 1
ATOM 584 N N . LYS A 1 79 ? 17.263 9.296 -17.103 1.00 87.69 79 LYS A N 1
ATOM 585 C CA . LYS A 1 79 ? 18.092 8.766 -18.188 1.00 87.69 79 LYS A CA 1
ATOM 586 C C . LYS A 1 79 ? 18.105 7.242 -18.110 1.00 87.69 79 LYS A C 1
ATOM 588 O O . LYS A 1 79 ? 18.628 6.683 -17.152 1.00 87.69 79 LYS A O 1
ATOM 593 N N . VAL A 1 80 ? 17.560 6.585 -19.128 1.00 84.94 80 VAL A N 1
ATOM 594 C CA . VAL A 1 80 ? 17.590 5.123 -19.264 1.00 84.94 80 VAL A CA 1
ATOM 595 C C . VAL A 1 80 ? 18.706 4.747 -20.232 1.00 84.94 80 VAL A C 1
ATOM 597 O O . VAL A 1 80 ? 18.805 5.322 -21.315 1.00 84.94 80 VAL A O 1
ATOM 600 N N . SER A 1 81 ? 19.558 3.802 -19.835 1.00 86.44 81 SER A N 1
ATOM 601 C CA . SER A 1 81 ? 20.549 3.194 -20.725 1.00 86.44 81 SER A CA 1
ATOM 602 C C . SER A 1 81 ? 20.020 1.849 -21.200 1.00 86.44 81 SER A C 1
ATOM 604 O O . SER A 1 81 ? 19.551 1.055 -20.386 1.00 86.44 81 SER A O 1
ATOM 606 N N . TYR A 1 82 ? 20.098 1.600 -22.502 1.00 81.81 82 TYR A N 1
ATOM 607 C CA . TYR A 1 82 ? 19.753 0.320 -23.106 1.00 81.81 82 TYR A CA 1
ATOM 608 C C . TYR A 1 82 ? 21.028 -0.330 -23.638 1.00 81.81 82 TYR A C 1
ATOM 610 O O . TYR A 1 82 ? 21.803 0.326 -24.331 1.00 81.81 82 TYR A O 1
ATOM 618 N N . ASP A 1 83 ? 21.233 -1.598 -23.296 1.00 83.88 83 ASP A N 1
ATOM 619 C CA . ASP A 1 83 ? 22.314 -2.427 -23.820 1.00 83.88 83 ASP A CA 1
ATOM 620 C C . ASP A 1 83 ? 21.692 -3.639 -24.516 1.00 83.88 83 ASP A C 1
ATOM 622 O O . ASP A 1 83 ? 20.830 -4.317 -23.949 1.00 83.88 83 ASP A O 1
ATOM 626 N N . TYR A 1 84 ? 22.091 -3.874 -25.764 1.00 78.75 84 TYR A N 1
ATOM 627 C CA . TYR A 1 84 ? 21.646 -5.014 -26.553 1.00 78.75 84 TYR A CA 1
ATOM 628 C C . TYR A 1 84 ? 22.839 -5.902 -26.863 1.00 78.75 84 TYR A C 1
ATOM 630 O O . TYR A 1 84 ? 23.634 -5.611 -27.756 1.00 78.75 84 TYR A O 1
ATOM 638 N N . ASN A 1 85 ? 22.939 -7.009 -26.136 1.00 78.44 85 ASN A N 1
ATOM 639 C CA . ASN A 1 85 ? 23.960 -8.017 -26.370 1.00 78.44 85 ASN A CA 1
ATOM 640 C C . ASN A 1 85 ? 23.414 -9.076 -27.338 1.00 78.44 85 ASN A C 1
ATOM 642 O O . ASN A 1 85 ? 22.942 -10.143 -26.941 1.00 78.44 85 ASN A O 1
ATOM 646 N N . GLY A 1 86 ? 23.377 -8.719 -28.622 1.00 68.75 86 GLY A N 1
ATOM 647 C CA . GLY A 1 86 ? 22.919 -9.611 -29.681 1.00 68.75 86 GLY A CA 1
ATOM 648 C C . GLY A 1 86 ? 23.920 -10.738 -29.919 1.00 68.75 86 GLY A C 1
ATOM 649 O O . GLY A 1 86 ? 25.006 -10.497 -30.441 1.00 68.75 86 GLY A O 1
ATOM 650 N N . TYR A 1 87 ? 23.545 -11.976 -29.598 1.00 61.62 87 TYR A N 1
ATOM 651 C CA . TYR A 1 87 ? 24.223 -13.142 -30.162 1.00 61.62 87 TYR A CA 1
ATOM 652 C C . TYR A 1 87 ? 23.826 -13.263 -31.640 1.00 61.62 87 TYR A C 1
ATOM 654 O O . TYR A 1 87 ? 22.684 -13.597 -31.952 1.00 61.62 87 TYR A O 1
ATOM 662 N N . CYS A 1 88 ? 24.766 -12.979 -32.546 1.00 49.72 88 CYS A N 1
ATOM 663 C CA . CYS A 1 8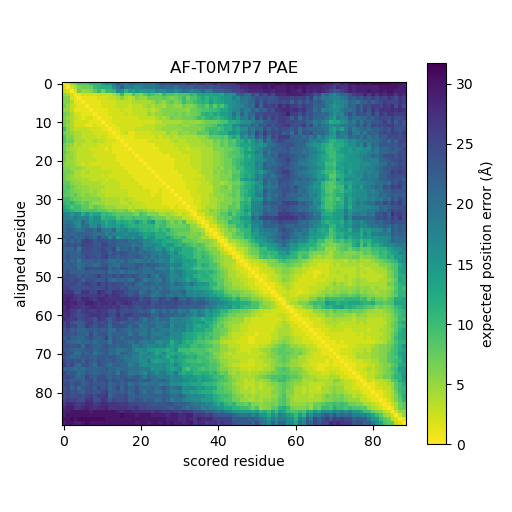8 ? 24.691 -13.459 -33.926 1.00 49.72 88 CYS A CA 1
ATOM 664 C C . CYS A 1 88 ? 24.886 -14.982 -33.903 1.00 49.72 88 CYS A C 1
ATOM 666 O O . CYS A 1 88 ? 25.985 -15.446 -33.595 1.00 49.72 88 CYS A O 1
ATOM 668 N N . ILE A 1 89 ? 23.828 -15.735 -34.202 1.00 49.22 89 ILE A N 1
ATOM 669 C CA . ILE A 1 89 ? 23.896 -17.144 -34.622 1.00 49.22 89 ILE A CA 1
ATOM 670 C C . ILE A 1 89 ? 23.886 -17.226 -36.143 1.00 49.22 89 ILE A C 1
ATOM 672 O O . ILE A 1 89 ? 23.137 -16.435 -36.761 1.00 49.22 89 ILE A O 1
#

Sequence (89 aa):
MRPIVYEIRRTLTSKFVIIMIIAIVGLSSLLAYEAGSTYSPSPVSSVPQLSTGFYMGGSNITVVAYAHDAYGNPVSGIKVSYDYNGYCI

Radius of gyration: 31.64 Å; Cα contacts (8 Å, |Δi|>4): 55; chains: 1; bounding box: 66×32×77 Å